Protein AF-A0A3A9FB31-F1 (afdb_monomer_lite)

Secondary structure (DSSP, 8-state):
---------------HHHHHHHHHTTS----EEEEEE-TTS-EEEEEEETT--TTS----TTTHHHHHHHHHHHHHHTTS--TT-BGGGTS-HHHHTTSSEETTEE-GGG-BHHHHHTT-S----HHHHSTT-HHHHHHHHHHHHHHHHHGGG-

Structure (mmCIF, N/CA/C/O backbone):
data_AF-A0A3A9FB31-F1
#
_entry.id   AF-A0A3A9FB31-F1
#
loop_
_atom_site.group_PDB
_atom_site.id
_atom_site.type_symbol
_atom_site.label_atom_id
_atom_site.label_alt_id
_atom_site.label_comp_id
_atom_site.label_asym_id
_atom_site.label_entity_id
_atom_site.label_seq_id
_atom_site.pdbx_PDB_ins_code
_atom_site.Cartn_x
_atom_site.Cartn_y
_atom_site.Cartn_z
_atom_site.occupancy
_atom_site.B_iso_or_equiv
_atom_site.auth_seq_id
_atom_site.auth_comp_id
_atom_site.auth_asym_id
_atom_site.auth_atom_id
_atom_site.pdbx_PDB_model_num
ATOM 1 N N . MET A 1 1 ? 16.124 -8.825 61.229 1.00 33.28 1 MET A N 1
ATOM 2 C CA . MET A 1 1 ? 16.646 -9.565 60.056 1.00 33.28 1 MET A CA 1
ATOM 3 C C . MET A 1 1 ? 15.540 -10.507 59.610 1.00 33.28 1 MET A C 1
ATOM 5 O O . MET A 1 1 ? 15.104 -11.269 60.450 1.00 33.28 1 MET A O 1
ATOM 9 N N . ASN A 1 2 ? 14.948 -10.523 58.424 1.00 31.77 2 ASN A N 1
ATOM 10 C CA . ASN A 1 2 ? 14.984 -9.790 57.154 1.00 31.77 2 ASN A CA 1
ATOM 11 C C . ASN A 1 2 ? 13.540 -9.991 56.627 1.00 31.77 2 ASN A C 1
ATOM 13 O O . ASN A 1 2 ? 13.025 -11.097 56.708 1.00 31.77 2 ASN A O 1
ATOM 17 N N . GLY A 1 3 ? 12.771 -8.985 56.225 1.00 36.06 3 GLY A N 1
ATOM 18 C CA . GLY A 1 3 ? 13.068 -8.150 55.070 1.00 36.06 3 GLY A CA 1
ATOM 19 C C . GLY A 1 3 ? 12.432 -8.722 53.796 1.00 36.06 3 GLY A C 1
ATOM 20 O O . GLY A 1 3 ? 13.140 -8.879 52.813 1.00 36.06 3 GLY A O 1
ATOM 21 N N . ASN A 1 4 ? 11.122 -9.011 53.785 1.00 33.03 4 ASN A N 1
ATOM 22 C CA . ASN A 1 4 ? 10.401 -9.265 52.533 1.00 33.03 4 ASN A CA 1
ATOM 23 C C . ASN A 1 4 ? 9.749 -7.973 52.046 1.00 33.03 4 ASN A C 1
ATOM 25 O O . ASN A 1 4 ? 8.633 -7.600 52.395 1.00 33.03 4 ASN A O 1
ATOM 29 N N . ARG A 1 5 ? 10.562 -7.275 51.254 1.00 33.69 5 ARG A N 1
ATOM 30 C CA . ARG A 1 5 ? 10.231 -6.165 50.370 1.00 33.69 5 ARG A CA 1
ATOM 31 C C . ARG A 1 5 ? 8.984 -6.483 49.535 1.00 33.69 5 ARG A C 1
ATOM 33 O O . ARG A 1 5 ? 9.067 -7.211 48.553 1.00 33.69 5 ARG A O 1
ATOM 40 N N . LEU A 1 6 ? 7.859 -5.859 49.875 1.00 36.12 6 LEU A N 1
ATOM 41 C CA . LEU A 1 6 ? 6.747 -5.640 48.950 1.00 36.12 6 LEU A CA 1
ATOM 42 C C . LEU A 1 6 ? 7.153 -4.522 47.977 1.00 36.12 6 LEU A C 1
ATOM 44 O O . LEU A 1 6 ? 6.786 -3.364 48.149 1.00 36.12 6 LEU A O 1
ATOM 48 N N . TYR A 1 7 ? 7.974 -4.861 46.983 1.00 33.31 7 TYR A N 1
ATOM 49 C CA . TYR A 1 7 ? 8.194 -4.021 45.808 1.00 33.31 7 TYR A CA 1
ATOM 50 C C . TYR A 1 7 ? 7.691 -4.771 44.588 1.00 33.31 7 TYR A C 1
ATOM 52 O O . TYR A 1 7 ? 8.281 -5.745 44.136 1.00 33.31 7 TYR A O 1
ATOM 60 N N . GLY A 1 8 ? 6.573 -4.287 44.076 1.00 31.72 8 GLY A N 1
ATOM 61 C CA . GLY A 1 8 ? 5.931 -4.787 42.881 1.00 31.72 8 GLY A CA 1
ATOM 62 C C . GLY A 1 8 ? 4.601 -4.083 42.767 1.00 31.72 8 GLY A C 1
ATOM 63 O O . GLY A 1 8 ? 3.567 -4.674 43.053 1.00 31.72 8 GLY A O 1
ATOM 64 N N . ASN A 1 9 ? 4.649 -2.787 42.442 1.00 34.50 9 ASN A N 1
ATOM 65 C CA . ASN A 1 9 ? 3.486 -2.056 41.963 1.00 34.50 9 ASN A CA 1
ATOM 66 C C . ASN A 1 9 ? 2.755 -2.963 40.974 1.00 34.50 9 ASN A C 1
ATOM 68 O O . ASN A 1 9 ? 3.286 -3.249 39.900 1.00 34.50 9 ASN A O 1
ATOM 72 N N . ILE A 1 10 ? 1.559 -3.419 41.347 1.00 35.91 10 ILE A N 1
ATOM 73 C CA . ILE A 1 10 ? 0.586 -3.918 40.389 1.00 35.91 10 ILE A CA 1
ATOM 74 C C . ILE A 1 10 ? 0.392 -2.734 39.452 1.00 35.91 10 ILE A C 1
ATOM 76 O O . ILE A 1 10 ? -0.248 -1.744 39.812 1.00 35.91 10 ILE A O 1
ATOM 80 N N . LEU A 1 11 ? 1.054 -2.776 38.294 1.00 36.09 11 LEU A N 1
ATOM 81 C CA . LEU A 1 11 ? 0.717 -1.929 37.170 1.00 36.09 11 LEU A CA 1
ATOM 82 C C . LEU A 1 11 ? -0.787 -2.120 37.017 1.00 36.09 11 LEU A C 1
ATOM 84 O O . LEU A 1 11 ? -1.225 -3.193 36.614 1.00 36.09 11 LEU A O 1
ATOM 88 N N . LYS A 1 12 ? -1.579 -1.126 37.435 1.00 43.12 12 LYS A N 1
ATOM 89 C CA . LYS A 1 12 ? -2.980 -1.025 37.044 1.00 43.12 12 LYS A CA 1
ATOM 90 C C . LYS A 1 12 ? -2.937 -1.013 35.524 1.00 43.12 12 LYS A C 1
ATOM 92 O O . LYS A 1 12 ? -2.707 0.041 34.929 1.00 43.12 12 LYS A O 1
ATOM 97 N N . THR A 1 13 ? -3.060 -2.182 34.905 1.00 46.69 13 THR A N 1
ATOM 98 C CA . THR A 1 13 ? -3.415 -2.317 33.503 1.00 46.69 13 THR A CA 1
ATOM 99 C C . THR A 1 13 ? -4.729 -1.580 33.398 1.00 46.69 13 THR A C 1
ATOM 101 O O . THR A 1 13 ? -5.764 -2.083 33.828 1.00 46.69 13 THR A O 1
ATOM 104 N N . LYS A 1 14 ? -4.668 -0.319 32.970 1.00 59.34 14 LYS A N 1
ATOM 105 C CA . LYS A 1 14 ? -5.871 0.410 32.602 1.00 59.34 14 LYS A CA 1
ATOM 106 C C . LYS A 1 14 ? -6.598 -0.471 31.602 1.00 59.34 14 LYS A C 1
ATOM 108 O O . LYS A 1 14 ? -5.945 -0.978 30.685 1.00 59.34 14 LYS A O 1
ATOM 113 N N . SER A 1 15 ? -7.893 -0.683 31.817 1.00 84.44 15 SER A N 1
ATOM 114 C CA . SER A 1 15 ? -8.693 -1.395 30.829 1.00 84.44 15 SER A CA 1
ATOM 115 C C . SER A 1 15 ? -8.534 -0.674 29.486 1.00 84.44 15 SER A C 1
ATOM 117 O O . SER A 1 15 ? -8.375 0.553 29.462 1.00 84.44 15 SER A O 1
ATOM 119 N N . TYR A 1 16 ? -8.539 -1.408 28.370 1.00 85.00 16 TYR A N 1
ATOM 120 C CA . TYR A 1 16 ? -8.549 -0.790 27.039 1.00 85.00 16 TYR A CA 1
ATOM 121 C C . TYR A 1 16 ? -9.687 0.234 26.922 1.00 85.00 16 TYR A C 1
ATOM 123 O O . TYR A 1 16 ? -9.497 1.289 26.318 1.00 85.00 16 TYR A O 1
ATOM 131 N N . ASP A 1 17 ? -10.800 -0.016 27.617 1.00 85.94 17 ASP A N 1
ATOM 132 C CA . ASP A 1 17 ? -11.895 0.932 27.797 1.00 85.94 17 ASP A CA 1
ATOM 133 C C . ASP A 1 17 ? -11.464 2.254 28.427 1.00 85.94 17 ASP A C 1
ATOM 135 O O . ASP A 1 17 ? -11.685 3.304 27.828 1.00 85.94 17 ASP A O 1
ATOM 139 N N . ASP A 1 18 ? -10.806 2.213 29.591 1.00 87.06 18 ASP A N 1
ATOM 140 C CA . ASP A 1 18 ? -10.371 3.413 30.315 1.00 87.06 18 ASP A CA 1
ATOM 141 C C . ASP A 1 18 ? -9.380 4.243 29.486 1.00 87.06 18 ASP A C 1
ATOM 143 O O . ASP A 1 18 ? -9.348 5.473 29.572 1.00 87.06 18 ASP A O 1
ATOM 147 N N . LEU A 1 19 ? -8.518 3.572 28.711 1.00 85.62 19 LEU A N 1
ATOM 148 C CA . LEU A 1 19 ? -7.558 4.228 27.821 1.00 85.62 19 LEU A CA 1
ATOM 149 C C . LEU A 1 19 ? -8.253 4.893 26.640 1.00 85.62 19 LEU A C 1
ATOM 151 O O . LEU A 1 19 ? -7.930 6.042 26.328 1.00 85.62 19 LEU A O 1
ATOM 155 N N . PHE A 1 20 ? -9.186 4.180 26.013 1.00 86.00 20 PHE A N 1
ATOM 156 C CA . PHE A 1 20 ? -9.989 4.691 24.914 1.00 86.00 20 PHE A CA 1
ATOM 157 C C . PHE A 1 20 ? -10.780 5.916 25.383 1.00 86.00 20 PHE A C 1
ATOM 159 O O . PHE A 1 20 ? -10.575 7.007 24.857 1.00 86.00 20 PHE A O 1
ATOM 166 N N . ASP A 1 21 ? -11.557 5.797 26.461 1.00 84.50 21 ASP A N 1
ATOM 167 C CA . ASP A 1 21 ? -12.409 6.878 26.971 1.00 84.50 21 ASP A CA 1
ATOM 168 C C . ASP A 1 21 ? -11.595 8.099 27.405 1.00 84.50 21 ASP A C 1
ATOM 170 O O . ASP A 1 21 ? -11.945 9.238 27.082 1.00 84.50 21 ASP A O 1
ATOM 174 N N . LYS A 1 22 ? -10.444 7.887 28.059 1.00 83.94 22 LYS A N 1
ATOM 175 C CA . LYS A 1 22 ? -9.528 8.982 28.403 1.00 83.94 22 LYS A CA 1
ATOM 176 C C . LYS A 1 22 ? -9.033 9.736 27.162 1.00 83.94 22 LYS A C 1
ATOM 178 O O . LYS A 1 22 ? -8.794 10.942 27.243 1.00 83.94 22 LYS A O 1
ATOM 183 N N . TYR A 1 23 ? -8.839 9.057 26.033 1.00 79.06 23 TYR A N 1
ATOM 184 C CA . TYR A 1 23 ? -8.350 9.687 24.807 1.00 79.06 23 TYR A CA 1
ATOM 185 C C . TYR A 1 23 ? -9.399 10.621 24.183 1.00 79.06 23 TYR A C 1
ATOM 187 O O . TYR A 1 23 ? -9.057 11.727 23.757 1.00 79.06 23 TYR A O 1
ATOM 195 N N . PHE A 1 24 ? -10.678 10.233 24.210 1.00 75.69 24 PHE A N 1
ATOM 196 C CA . PHE A 1 24 ? -11.783 11.052 23.687 1.00 75.69 24 PHE A CA 1
ATOM 197 C C . PHE A 1 24 ? -12.181 12.203 24.613 1.00 75.69 24 PHE A C 1
ATOM 199 O O . PHE A 1 24 ? -12.685 13.217 24.142 1.00 75.69 24 PHE A O 1
ATOM 206 N N . GLN A 1 25 ? -11.854 12.128 25.906 1.00 69.25 25 GLN A N 1
ATOM 207 C CA . GLN A 1 25 ? -12.018 13.258 26.831 1.00 69.25 25 GLN A CA 1
ATOM 208 C C . GLN A 1 25 ? -11.105 14.457 26.507 1.00 69.25 25 GLN A C 1
ATOM 210 O O . GLN A 1 25 ? -11.321 15.545 27.041 1.00 69.25 25 GLN A O 1
ATOM 215 N N . TRP A 1 26 ? -10.078 14.290 25.661 1.00 61.72 26 TRP A N 1
ATOM 216 C CA . TRP A 1 26 ? -9.015 15.288 25.485 1.00 61.72 26 TRP A CA 1
ATOM 217 C C . TRP A 1 26 ? -8.877 15.924 24.097 1.00 61.72 26 TRP A C 1
ATOM 219 O O . TRP A 1 26 ? -7.969 16.741 23.928 1.00 61.72 26 TRP A O 1
ATOM 229 N N . LYS A 1 27 ? -9.745 15.656 23.108 1.00 64.56 27 LYS A N 1
ATOM 230 C CA . LYS A 1 27 ? -9.611 16.260 21.761 1.00 64.56 27 LYS A CA 1
ATOM 231 C C . LYS A 1 27 ? -10.921 16.421 20.976 1.00 64.56 27 LYS A C 1
ATOM 233 O O . LYS A 1 27 ? -11.923 15.788 21.259 1.00 64.56 27 LYS A O 1
ATOM 238 N N . LYS A 1 28 ? -10.835 17.241 19.915 1.00 73.94 28 LYS A N 1
ATOM 239 C CA . LYS A 1 28 ? -11.804 17.444 18.815 1.00 73.94 28 LYS A CA 1
ATOM 240 C C . LYS A 1 28 ? -11.929 16.215 17.886 1.00 73.94 28 LYS A C 1
ATOM 242 O O . LYS A 1 28 ? -11.764 16.351 16.675 1.00 73.94 28 LYS A O 1
ATOM 247 N N . ILE A 1 29 ? -12.105 15.015 18.430 1.00 77.75 29 ILE A N 1
ATOM 248 C CA . ILE A 1 29 ? -12.340 13.811 17.620 1.00 77.75 29 ILE A CA 1
ATOM 249 C C . ILE A 1 29 ? -13.842 13.561 17.616 1.00 77.75 29 ILE A C 1
ATOM 251 O O . ILE A 1 29 ? -14.434 13.469 18.684 1.00 77.75 29 ILE A O 1
ATOM 255 N N . PHE A 1 30 ? -14.445 13.509 16.430 1.00 84.94 30 PHE A N 1
ATOM 256 C CA . PHE A 1 30 ? -15.892 13.341 16.286 1.00 84.94 30 PHE A CA 1
ATOM 257 C C . PHE A 1 30 ? -16.297 11.873 16.336 1.00 84.94 30 PHE A C 1
ATOM 259 O O . PHE A 1 30 ? -17.266 11.544 17.001 1.00 84.94 30 PHE A O 1
ATOM 266 N N . GLU A 1 31 ? -15.523 11.003 15.686 1.00 88.69 31 GLU A N 1
ATOM 267 C CA . GLU A 1 31 ? -15.862 9.597 15.495 1.00 88.69 31 GLU A CA 1
ATOM 268 C C . GLU A 1 31 ? -14.605 8.723 15.580 1.00 88.69 31 GLU A C 1
ATOM 270 O O . GLU A 1 31 ? -13.509 9.160 15.207 1.00 88.69 31 GLU A O 1
ATOM 275 N N . SER A 1 32 ? -14.741 7.487 16.059 1.00 88.75 32 SER A N 1
ATOM 276 C CA . SER A 1 32 ? -13.655 6.503 16.045 1.00 88.75 32 SER A CA 1
ATOM 277 C C . SER A 1 32 ? -14.169 5.084 16.229 1.00 88.75 32 SER A C 1
ATOM 279 O O . SER A 1 32 ? -15.196 4.865 16.858 1.00 88.75 32 SER A O 1
ATOM 281 N N . VAL A 1 33 ? -13.415 4.121 15.713 1.00 91.81 33 VAL A N 1
ATOM 282 C CA . VAL A 1 33 ? -13.667 2.693 15.868 1.00 91.81 33 VAL A CA 1
ATOM 283 C C . VAL A 1 33 ? -12.326 2.006 16.085 1.00 91.81 33 VAL A C 1
ATOM 285 O O . VAL A 1 33 ? -11.355 2.304 15.385 1.00 91.81 33 VAL A O 1
ATOM 288 N N . VAL A 1 34 ? -12.260 1.094 17.050 1.00 92.38 34 VAL A N 1
ATOM 289 C CA . VAL A 1 34 ? -11.105 0.227 17.287 1.00 92.38 34 VAL A CA 1
ATOM 290 C C . VAL A 1 34 ? -11.592 -1.208 17.380 1.00 92.38 34 VAL A C 1
ATOM 292 O O . VAL A 1 34 ? -12.475 -1.508 18.176 1.00 92.38 34 VAL A O 1
ATOM 295 N N . LEU A 1 35 ? -10.965 -2.086 16.601 1.00 92.81 35 LEU A N 1
ATOM 296 C CA . LEU A 1 35 ? -11.126 -3.532 16.664 1.00 92.81 35 LEU A CA 1
ATOM 297 C C . LEU A 1 35 ? -9.737 -4.162 16.797 1.00 92.81 35 LEU A C 1
ATOM 299 O O . LEU A 1 35 ? -8.822 -3.832 16.042 1.00 92.81 35 LEU A O 1
ATOM 303 N N . ILE A 1 36 ? -9.574 -5.044 17.777 1.00 93.25 36 ILE A N 1
ATOM 304 C CA . ILE A 1 36 ? -8.351 -5.806 18.018 1.00 93.25 36 ILE A CA 1
ATOM 305 C C . ILE A 1 36 ? -8.735 -7.277 18.072 1.00 93.25 36 ILE A C 1
ATOM 307 O O . ILE A 1 36 ? -9.497 -7.691 18.945 1.00 93.25 36 ILE A O 1
ATOM 311 N N . GLU A 1 37 ? -8.163 -8.069 17.173 1.00 94.75 37 GLU A N 1
ATOM 312 C CA . GLU A 1 37 ? -8.413 -9.505 17.072 1.00 94.75 37 GLU A CA 1
ATOM 313 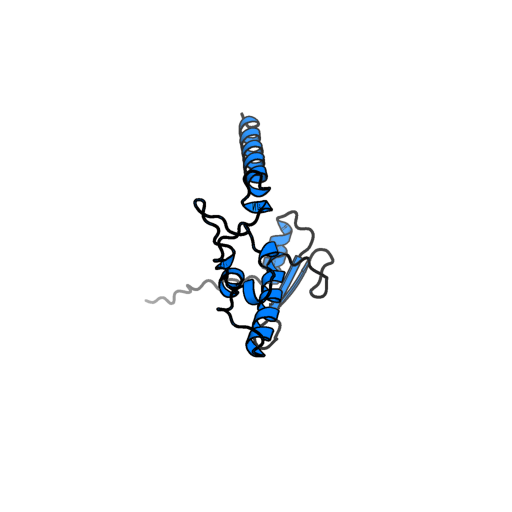C C . GLU A 1 37 ? -7.104 -10.288 17.129 1.00 94.75 37 GLU A C 1
ATOM 315 O O . GLU A 1 37 ? -6.045 -9.825 16.692 1.00 94.75 37 GLU A O 1
ATOM 320 N N . LYS A 1 38 ? -7.170 -11.500 17.678 1.00 94.69 38 LYS A N 1
ATOM 321 C CA . LYS A 1 38 ? -6.091 -12.483 17.549 1.00 94.69 38 LYS A CA 1
ATOM 322 C C . LYS A 1 38 ? -6.054 -13.011 16.116 1.00 94.69 38 LYS A C 1
ATOM 324 O O . LYS A 1 38 ? -7.068 -13.046 15.430 1.00 94.69 38 LYS A O 1
ATOM 329 N N . GLY A 1 39 ? -4.916 -13.584 15.717 1.00 93.56 39 GLY A N 1
ATOM 330 C CA . GLY A 1 39 ? -4.819 -14.340 14.459 1.00 93.56 39 GLY A CA 1
ATOM 331 C C . GLY A 1 39 ? -5.762 -15.553 14.375 1.00 93.56 39 GLY A C 1
ATOM 332 O O . GLY A 1 39 ? -5.945 -16.101 13.296 1.00 93.56 39 GLY A O 1
ATOM 333 N N . THR A 1 40 ? -6.371 -15.966 15.495 1.00 95.25 40 THR A N 1
ATOM 334 C CA . THR A 1 40 ? -7.420 -16.997 15.560 1.00 95.25 40 THR A CA 1
ATOM 335 C C . THR A 1 40 ? -8.824 -16.475 15.233 1.00 95.25 40 THR A C 1
ATOM 337 O O . THR A 1 40 ? -9.745 -17.281 15.153 1.00 95.25 40 THR A O 1
ATOM 340 N N . GLY A 1 41 ? -9.009 -15.157 15.085 1.00 91.12 41 GLY A N 1
ATOM 341 C CA . GLY A 1 41 ? -10.316 -14.509 14.908 1.00 91.12 41 GLY A CA 1
ATOM 342 C C . GLY A 1 41 ? -11.051 -14.186 16.215 1.00 91.12 41 GLY A C 1
ATOM 343 O O . GLY A 1 41 ? -12.175 -13.706 16.191 1.00 91.12 41 GLY A O 1
ATOM 344 N N . GLU A 1 42 ? -10.443 -14.445 17.375 1.00 94.88 42 GLU A N 1
ATOM 345 C CA . GLU A 1 42 ? -11.025 -14.061 18.664 1.00 94.88 42 GLU A CA 1
ATOM 346 C C . GLU A 1 42 ? -10.825 -12.559 18.913 1.00 94.88 42 GLU A C 1
ATOM 348 O O . GLU A 1 42 ? -9.687 -12.074 18.948 1.00 94.88 42 GLU A O 1
ATOM 353 N N . THR A 1 43 ? -11.919 -11.832 19.136 1.00 93.75 43 THR A N 1
ATOM 354 C CA . THR A 1 43 ? -11.884 -10.410 19.481 1.00 93.75 43 THR A CA 1
ATOM 355 C C . THR A 1 43 ? -11.332 -10.195 20.890 1.00 93.75 43 THR A C 1
ATOM 357 O O . THR A 1 43 ? -11.880 -10.678 21.878 1.00 93.75 43 THR A O 1
ATOM 360 N N . ILE A 1 44 ? -10.248 -9.425 20.985 1.00 93.25 44 ILE A N 1
ATOM 361 C CA . ILE A 1 44 ? -9.637 -8.983 22.246 1.00 93.25 44 ILE A CA 1
ATOM 362 C C . ILE A 1 44 ? -10.328 -7.716 22.751 1.00 93.25 44 ILE A C 1
ATOM 364 O O . ILE A 1 44 ? -10.511 -7.542 23.955 1.00 93.25 44 ILE A O 1
ATOM 368 N N . PHE A 1 45 ? -10.665 -6.806 21.837 1.00 92.31 45 PHE A N 1
ATOM 369 C CA . PHE A 1 45 ? -11.267 -5.519 22.160 1.00 92.31 45 PHE A CA 1
ATOM 370 C C . PHE A 1 45 ? -11.999 -4.953 20.944 1.00 92.31 45 PHE A C 1
ATOM 372 O O . PHE A 1 45 ? -11.490 -5.024 19.826 1.00 92.31 45 PHE A O 1
ATOM 379 N N . SER A 1 46 ? -13.171 -4.369 21.170 1.00 92.88 46 SER A N 1
ATOM 380 C CA . SER A 1 46 ? -13.956 -3.684 20.148 1.00 92.88 46 SER A CA 1
ATOM 381 C C . SER A 1 46 ? -14.675 -2.503 20.786 1.00 92.88 46 SER A C 1
ATOM 383 O O . SER A 1 46 ? -15.338 -2.674 21.812 1.00 92.88 46 SER A O 1
ATOM 385 N N . LYS A 1 47 ? -14.520 -1.305 20.219 1.00 91.00 47 LYS A N 1
ATOM 386 C CA . LYS A 1 47 ? -15.179 -0.098 20.726 1.00 91.00 47 LYS A CA 1
ATOM 387 C C . LYS A 1 47 ? -15.356 0.960 19.647 1.00 91.00 47 LYS A C 1
ATOM 389 O O . LYS A 1 47 ? -14.433 1.238 18.882 1.00 91.00 47 LYS A O 1
ATOM 394 N N . GLY A 1 48 ? -16.537 1.569 19.635 1.00 91.06 48 GLY A N 1
ATOM 395 C CA . GLY A 1 48 ? -16.893 2.712 18.801 1.00 91.06 48 GLY A CA 1
ATOM 396 C C . GLY A 1 48 ? -17.082 3.998 19.614 1.00 91.06 48 GLY A C 1
ATOM 397 O O . GLY A 1 48 ? -17.314 3.958 20.823 1.00 91.06 48 GLY A O 1
ATOM 398 N N . TYR A 1 49 ? -16.972 5.144 18.949 1.00 90.00 49 TYR A N 1
ATOM 399 C CA . TYR A 1 49 ? -17.221 6.485 19.474 1.00 90.00 49 TYR A CA 1
ATOM 400 C C . TYR A 1 49 ? -17.872 7.351 18.393 1.00 90.00 49 TYR A C 1
ATOM 402 O O . TYR A 1 49 ? -17.488 7.264 17.227 1.00 90.00 49 TYR A O 1
ATOM 410 N N . GLY A 1 50 ? -18.799 8.229 18.793 1.00 88.00 50 GLY A N 1
ATOM 411 C CA . GLY A 1 50 ? -19.427 9.194 17.886 1.00 88.00 50 GLY A CA 1
ATOM 412 C C . GLY A 1 50 ? -20.374 8.554 16.876 1.00 88.00 50 GLY A C 1
ATOM 413 O O . GLY A 1 50 ? -20.202 8.745 15.685 1.00 88.00 50 GLY A O 1
ATOM 414 N N . GLU A 1 51 ? -21.324 7.740 17.346 1.00 88.38 51 GLU A N 1
ATOM 415 C CA . GLU A 1 51 ? -22.320 7.032 16.512 1.00 88.38 51 GLU A CA 1
ATOM 416 C C . GLU A 1 51 ? -21.747 6.015 15.504 1.00 88.38 51 GLU A C 1
ATOM 418 O O . GLU A 1 51 ? -22.504 5.377 14.778 1.00 88.38 51 GLU A O 1
ATOM 423 N N . LYS A 1 52 ? -20.425 5.804 15.494 1.00 90.31 52 LYS A N 1
ATOM 424 C CA . LYS A 1 52 ? -19.762 4.736 14.743 1.00 90.31 52 LYS A CA 1
ATOM 425 C C . LYS A 1 52 ? -19.604 3.470 15.575 1.00 90.31 52 LYS A C 1
ATOM 427 O O . LYS A 1 52 ? -19.305 3.526 16.768 1.00 90.31 52 LYS A O 1
ATOM 432 N N . ASP A 1 53 ? -19.694 2.337 14.899 1.00 92.50 53 ASP A N 1
ATOM 433 C CA . ASP A 1 53 ? -19.389 0.991 15.383 1.00 92.50 53 ASP A CA 1
ATOM 434 C C . ASP A 1 53 ? -18.472 0.249 14.390 1.00 92.50 53 ASP A C 1
ATOM 436 O O . ASP A 1 53 ? -18.011 0.825 13.403 1.00 92.50 53 ASP A O 1
ATOM 440 N N . ILE A 1 54 ? -18.176 -1.026 14.656 1.00 93.06 54 ILE A N 1
ATOM 441 C CA . ILE A 1 54 ? -17.282 -1.840 13.813 1.00 93.06 54 ILE A CA 1
ATOM 442 C C . ILE A 1 54 ? -17.807 -2.114 12.403 1.00 93.06 54 ILE A C 1
ATOM 444 O O . ILE A 1 54 ? -16.998 -2.361 11.510 1.00 93.06 54 ILE A O 1
ATOM 448 N N . ASP A 1 55 ? -19.118 -2.030 12.192 1.00 93.19 55 ASP A N 1
ATOM 449 C CA . ASP A 1 55 ? -19.754 -2.279 10.895 1.00 93.19 55 ASP A CA 1
ATOM 450 C C . ASP A 1 55 ? -19.928 -0.985 10.089 1.00 93.19 55 ASP A C 1
ATOM 452 O O . ASP A 1 55 ? -20.278 -0.992 8.903 1.00 93.19 55 ASP A O 1
ATOM 456 N N . SER A 1 56 ? -19.656 0.154 10.719 1.00 92.44 56 SER A N 1
ATOM 457 C CA . SER A 1 56 ? -19.774 1.454 10.096 1.00 92.44 56 SER A CA 1
ATOM 458 C C . SER A 1 56 ? -18.739 1.638 8.977 1.00 92.44 56 SER A C 1
ATOM 460 O O . SER A 1 56 ? -17.542 1.422 9.187 1.00 92.44 56 SER A O 1
ATOM 462 N N . PRO A 1 57 ? -19.144 2.142 7.795 1.00 90.00 57 PRO A N 1
ATOM 463 C CA . PRO A 1 57 ? -18.210 2.418 6.712 1.00 90.00 57 PRO A CA 1
ATOM 464 C C . PRO A 1 57 ? -17.113 3.406 7.123 1.00 90.00 57 PRO A C 1
ATOM 466 O O . PRO A 1 57 ? -17.389 4.445 7.742 1.00 90.00 57 PRO A O 1
ATOM 469 N N . ILE A 1 58 ? -15.882 3.104 6.700 1.00 87.50 58 ILE A N 1
ATOM 470 C CA . ILE A 1 58 ? -14.702 3.953 6.881 1.00 87.50 58 ILE A CA 1
ATOM 471 C C . ILE A 1 58 ? -14.144 4.413 5.535 1.00 87.50 58 ILE A C 1
ATOM 473 O O . ILE A 1 58 ? -14.140 3.679 4.546 1.00 87.50 58 ILE A O 1
ATOM 477 N N . ILE A 1 59 ? -1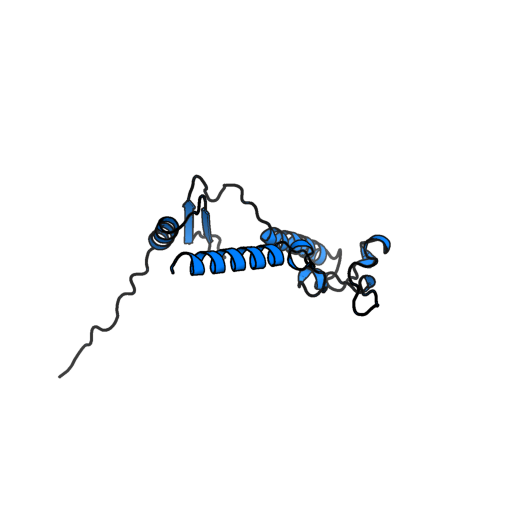3.609 5.632 5.504 1.00 85.88 59 ILE A N 1
ATOM 478 C CA . ILE A 1 59 ? -12.750 6.067 4.403 1.00 85.88 59 ILE A CA 1
ATOM 479 C C . ILE A 1 59 ? -11.370 5.458 4.664 1.00 85.88 59 ILE A C 1
ATOM 481 O O . ILE A 1 59 ? -10.783 5.692 5.720 1.00 85.88 59 ILE A O 1
ATOM 485 N N . ALA A 1 60 ? -10.838 4.695 3.707 1.00 87.50 60 ALA A N 1
ATOM 486 C CA . ALA A 1 60 ? -9.641 3.872 3.901 1.00 87.50 60 ALA A CA 1
ATOM 487 C C . ALA A 1 60 ? -8.452 4.264 2.985 1.00 87.50 60 ALA A C 1
ATOM 489 O O . ALA A 1 60 ? -7.900 3.389 2.328 1.00 87.50 60 ALA A O 1
ATOM 490 N N . PRO A 1 61 ? -7.989 5.534 2.912 1.00 88.31 61 PRO A N 1
ATOM 491 C CA . PRO A 1 61 ? -7.170 6.034 1.798 1.00 88.31 61 PRO A CA 1
ATOM 492 C C . PRO A 1 61 ? -5.901 5.213 1.515 1.00 88.31 61 PRO A C 1
ATOM 494 O O . PRO A 1 61 ? -5.823 4.487 0.529 1.00 88.31 61 PRO A O 1
ATOM 497 N N . SER A 1 62 ? -4.887 5.288 2.382 1.00 90.81 62 SER A N 1
ATOM 498 C CA . SER A 1 62 ? -3.658 4.506 2.195 1.00 90.81 62 SER A CA 1
ATOM 499 C C . SER A 1 62 ? -3.830 3.033 2.559 1.00 90.81 62 SER A C 1
ATOM 501 O O . SER A 1 62 ? -3.049 2.219 2.078 1.00 90.81 62 SER A O 1
ATOM 503 N N . ILE A 1 63 ? -4.861 2.682 3.333 1.00 92.31 63 ILE A N 1
ATOM 504 C CA . ILE A 1 63 ? -5.204 1.288 3.647 1.00 92.31 63 ILE A CA 1
ATOM 505 C C . ILE A 1 63 ? -5.603 0.540 2.364 1.00 92.31 63 ILE A C 1
ATOM 507 O O . ILE A 1 63 ? -5.210 -0.611 2.192 1.00 92.31 63 ILE A O 1
ATOM 511 N N . THR A 1 64 ? -6.254 1.205 1.401 1.00 93.25 64 THR A N 1
ATOM 512 C CA . THR A 1 64 ? -6.576 0.635 0.081 1.00 93.25 64 THR A CA 1
ATOM 513 C C . THR A 1 64 ? -5.345 0.085 -0.647 1.00 93.25 64 THR A C 1
ATOM 515 O O . THR A 1 64 ? -5.473 -0.877 -1.397 1.00 93.25 64 THR A O 1
ATOM 518 N N . LYS A 1 65 ? -4.129 0.598 -0.388 1.00 94.25 65 LYS A N 1
ATOM 519 C CA . LYS A 1 65 ? -2.896 0.034 -0.971 1.00 94.25 65 LYS A CA 1
ATOM 520 C C . LYS A 1 65 ? -2.686 -1.428 -0.571 1.00 94.25 65 LYS A C 1
ATOM 522 O O . LYS A 1 65 ? -2.232 -2.213 -1.394 1.00 94.25 65 LYS A O 1
ATOM 527 N N . MET A 1 66 ? -3.039 -1.795 0.663 1.00 95.12 66 MET A N 1
ATOM 528 C CA . MET A 1 66 ? -2.962 -3.177 1.136 1.00 95.12 66 MET A CA 1
ATOM 529 C C . MET A 1 66 ? -3.942 -4.067 0.369 1.00 95.12 66 MET A C 1
ATOM 531 O O . MET A 1 66 ? -3.561 -5.140 -0.082 1.00 95.12 66 MET A O 1
ATOM 535 N N . PHE A 1 67 ? -5.172 -3.593 0.149 1.00 95.56 67 PHE A N 1
ATOM 536 C CA . PHE A 1 67 ? -6.160 -4.306 -0.661 1.00 95.56 67 PHE A CA 1
ATOM 537 C C . PHE A 1 67 ? -5.667 -4.514 -2.102 1.00 95.56 67 PHE A C 1
ATOM 539 O O . PHE A 1 67 ? -5.647 -5.642 -2.590 1.00 95.56 67 PHE A O 1
ATOM 546 N N . THR A 1 68 ? -5.178 -3.456 -2.755 1.00 96.81 68 THR A N 1
ATOM 547 C CA . THR A 1 68 ? -4.608 -3.543 -4.109 1.00 96.81 68 THR A CA 1
ATOM 548 C C . THR A 1 68 ? -3.414 -4.499 -4.170 1.00 96.81 68 THR A C 1
ATOM 550 O O . THR A 1 68 ? -3.318 -5.293 -5.105 1.00 96.81 68 THR A O 1
ATOM 553 N N . ALA A 1 69 ? -2.521 -4.469 -3.175 1.00 97.62 69 ALA A N 1
ATOM 554 C CA . ALA A 1 69 ? -1.390 -5.391 -3.099 1.00 97.62 69 ALA A CA 1
ATOM 555 C C . ALA A 1 69 ? -1.858 -6.850 -3.002 1.00 97.62 69 ALA A C 1
ATOM 557 O O . ALA A 1 69 ? -1.329 -7.700 -3.715 1.00 97.62 69 ALA A O 1
ATOM 558 N N . THR A 1 70 ? -2.886 -7.136 -2.198 1.00 97.81 70 THR A N 1
ATOM 559 C CA . THR A 1 70 ? -3.496 -8.471 -2.115 1.00 97.81 70 THR A CA 1
ATOM 560 C C . THR A 1 70 ? -4.036 -8.928 -3.469 1.00 97.81 70 THR A C 1
ATOM 562 O O . THR A 1 70 ? -3.751 -10.049 -3.881 1.00 97.81 70 THR A O 1
ATOM 565 N N . CYS A 1 71 ? -4.750 -8.069 -4.204 1.00 97.81 71 CYS A N 1
ATOM 566 C CA . CYS A 1 71 ? -5.221 -8.400 -5.553 1.00 97.81 71 CYS A CA 1
ATOM 567 C C . CYS A 1 71 ? -4.064 -8.750 -6.503 1.00 97.81 71 CYS A C 1
ATOM 569 O O . CYS A 1 71 ? -4.156 -9.719 -7.252 1.00 97.81 71 CYS A O 1
ATOM 571 N N . ILE A 1 72 ? -2.957 -8.006 -6.445 1.00 97.69 72 ILE A N 1
ATOM 572 C CA . ILE A 1 72 ? -1.767 -8.288 -7.260 1.00 97.69 72 ILE A CA 1
ATOM 573 C C . ILE A 1 72 ? -1.127 -9.621 -6.849 1.00 97.69 72 ILE A C 1
ATOM 575 O O . ILE A 1 72 ? -0.774 -10.423 -7.712 1.00 97.69 72 ILE A O 1
ATOM 579 N N . PHE A 1 73 ? -1.024 -9.912 -5.549 1.00 98.19 73 PHE A N 1
ATOM 580 C CA . PHE A 1 73 ? -0.503 -11.198 -5.081 1.00 98.19 73 PHE A CA 1
ATOM 581 C C . PHE A 1 73 ? -1.387 -12.381 -5.481 1.00 98.19 73 PHE A C 1
ATOM 583 O O . PHE A 1 73 ? -0.844 -13.436 -5.802 1.00 98.19 73 PHE A O 1
ATOM 590 N N . LEU A 1 74 ? -2.710 -12.212 -5.548 1.00 98.44 74 LEU A N 1
ATOM 591 C CA . LEU A 1 74 ? -3.605 -13.233 -6.101 1.00 98.44 74 LEU A CA 1
ATOM 5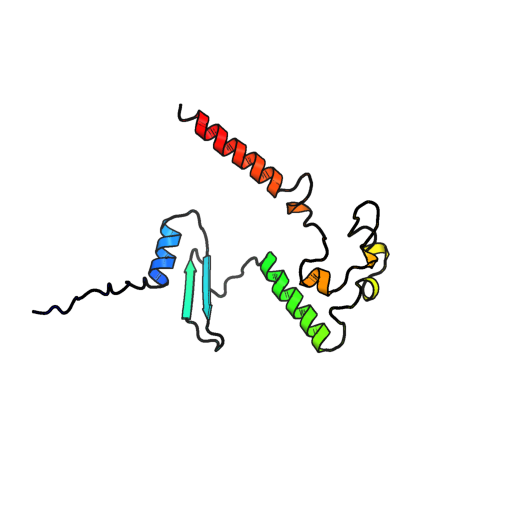92 C C . LEU A 1 74 ? -3.297 -13.503 -7.581 1.00 98.44 74 LEU A C 1
ATOM 594 O O . LEU A 1 74 ? -3.190 -14.660 -7.981 1.00 98.44 74 LEU A O 1
ATOM 598 N N . LEU A 1 75 ? -3.083 -12.461 -8.392 1.00 97.88 75 LEU A N 1
ATOM 599 C CA . LEU A 1 75 ? -2.694 -12.626 -9.801 1.00 97.88 75 LEU A CA 1
ATOM 600 C C . LEU A 1 75 ? -1.351 -13.357 -9.946 1.00 97.88 75 LEU A C 1
ATOM 602 O O . LEU A 1 75 ? -1.224 -14.239 -10.796 1.00 97.88 75 LEU A O 1
ATOM 606 N N . ILE A 1 76 ? -0.378 -13.033 -9.088 1.00 98.00 76 ILE A N 1
ATOM 607 C CA . ILE A 1 76 ? 0.921 -13.717 -9.035 1.00 98.00 76 ILE A CA 1
ATOM 608 C C . ILE A 1 76 ? 0.745 -15.187 -8.644 1.00 98.00 76 ILE A C 1
ATOM 610 O O . ILE A 1 76 ? 1.316 -16.067 -9.285 1.00 98.00 76 ILE A O 1
ATOM 614 N N . GLN A 1 77 ? -0.072 -15.472 -7.629 1.00 98.31 77 GLN A N 1
ATOM 615 C C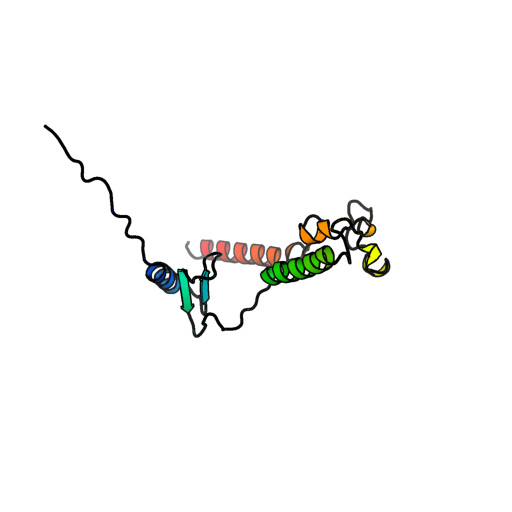A . GLN A 1 77 ? -0.348 -16.834 -7.171 1.00 98.31 77 GLN A CA 1
ATOM 616 C C . GLN A 1 77 ? -1.001 -17.689 -8.265 1.00 98.31 77 GLN A C 1
ATOM 618 O O . GLN A 1 77 ? -0.698 -18.875 -8.380 1.00 98.31 77 GLN A O 1
ATOM 623 N N . HIS A 1 78 ? -1.866 -17.093 -9.084 1.00 98.31 78 HIS A N 1
ATOM 624 C CA . HIS A 1 78 ? -2.478 -17.757 -10.233 1.00 98.31 78 HIS A CA 1
ATOM 625 C C . HIS A 1 78 ? -1.568 -17.834 -11.473 1.00 98.31 78 HIS A C 1
ATOM 627 O O . HIS A 1 78 ? -1.966 -18.422 -12.476 1.00 98.31 78 HIS A O 1
ATOM 633 N N . GLY A 1 79 ? -0.356 -17.273 -11.420 1.00 97.44 79 GLY A N 1
ATOM 634 C CA . GLY A 1 79 ? 0.613 -17.324 -12.516 1.00 97.44 79 GLY A CA 1
ATOM 635 C C . GLY A 1 79 ? 0.342 -16.347 -13.663 1.00 97.44 79 GLY A C 1
ATOM 636 O O . GLY A 1 79 ? 0.932 -16.501 -14.728 1.00 97.44 79 GLY A O 1
ATOM 637 N N . TYR A 1 80 ? -0.522 -15.343 -13.471 1.00 97.75 80 TYR A N 1
ATOM 638 C CA . TYR A 1 80 ? -0.822 -14.342 -14.505 1.00 97.75 80 TYR A CA 1
ATOM 639 C C . TYR A 1 80 ? 0.274 -13.283 -14.667 1.00 97.75 80 TYR A C 1
ATOM 641 O O . TYR A 1 80 ? 0.341 -12.629 -15.704 1.00 97.75 80 TYR A O 1
ATOM 649 N N . MET A 1 81 ? 1.100 -13.083 -13.640 1.00 97.19 81 MET A N 1
ATOM 650 C CA . MET A 1 81 ? 2.197 -12.115 -13.638 1.00 97.19 81 MET A CA 1
ATOM 651 C C . MET A 1 81 ? 3.245 -12.464 -12.577 1.00 97.19 81 MET A C 1
ATOM 653 O O . MET A 1 81 ? 3.012 -13.300 -11.703 1.00 97.19 81 MET A O 1
ATOM 657 N N . THR A 1 82 ? 4.387 -11.784 -12.604 1.00 98.31 82 THR A N 1
ATOM 658 C CA . THR A 1 82 ? 5.448 -11.887 -11.596 1.00 98.31 82 THR A CA 1
ATOM 659 C C . THR A 1 82 ? 5.833 -10.516 -11.039 1.00 98.31 82 THR A C 1
ATOM 661 O O . THR A 1 82 ? 5.613 -9.480 -11.662 1.00 98.31 82 THR A O 1
ATOM 664 N N . LEU A 1 83 ? 6.476 -10.495 -9.866 1.00 98.00 83 LEU A N 1
ATOM 665 C CA . LEU A 1 83 ? 7.019 -9.258 -9.283 1.00 98.00 83 LEU A CA 1
ATOM 666 C C . LEU A 1 83 ? 8.062 -8.576 -10.182 1.00 98.00 83 LEU A C 1
ATOM 668 O O . LEU A 1 83 ? 8.240 -7.362 -10.099 1.00 98.00 83 LEU A O 1
ATOM 672 N N . ASN A 1 84 ? 8.755 -9.351 -11.019 1.00 97.88 84 ASN A N 1
ATOM 673 C CA . ASN A 1 84 ? 9.814 -8.854 -11.891 1.00 97.88 84 ASN A CA 1
ATOM 674 C C . ASN A 1 84 ? 9.306 -8.385 -13.256 1.00 97.88 84 ASN A C 1
ATOM 676 O O . ASN A 1 84 ? 10.112 -7.873 -14.039 1.00 97.88 84 ASN A O 1
ATOM 680 N N . ASP A 1 85 ? 8.013 -8.554 -13.539 1.00 98.25 85 ASP A N 1
ATOM 681 C CA . ASP A 1 85 ? 7.439 -8.143 -14.810 1.00 98.25 85 ASP A CA 1
ATOM 682 C C . ASP A 1 85 ? 7.551 -6.631 -14.970 1.00 98.25 85 ASP A C 1
ATOM 684 O O . ASP A 1 85 ? 7.298 -5.852 -14.044 1.00 98.25 85 ASP A O 1
ATOM 688 N N . ASN A 1 86 ? 7.946 -6.227 -16.172 1.00 97.50 86 ASN A N 1
ATOM 689 C CA . ASN A 1 86 ? 8.000 -4.831 -16.554 1.00 97.50 86 ASN A CA 1
ATOM 690 C C . ASN A 1 86 ? 6.579 -4.307 -16.787 1.00 97.50 86 ASN A C 1
ATOM 692 O O . ASN A 1 86 ? 5.738 -5.024 -17.332 1.00 97.50 86 ASN A O 1
ATOM 696 N N . LEU A 1 87 ? 6.313 -3.048 -16.439 1.00 96.75 87 LEU A N 1
ATOM 697 C CA . LEU A 1 87 ? 5.005 -2.439 -16.693 1.00 96.75 87 LEU A CA 1
ATOM 698 C C . LEU A 1 87 ? 4.640 -2.379 -18.187 1.00 96.75 87 LEU A C 1
ATOM 700 O O . LEU A 1 87 ? 3.455 -2.393 -18.514 1.00 96.75 87 LEU A O 1
ATOM 704 N N . LEU A 1 88 ? 5.623 -2.401 -19.091 1.00 96.38 88 LEU A N 1
ATOM 705 C CA . LEU A 1 88 ? 5.416 -2.522 -20.540 1.00 96.38 88 LEU A CA 1
ATOM 706 C C . LEU A 1 88 ? 4.692 -3.806 -20.961 1.00 96.38 88 LEU A C 1
ATOM 708 O O . LEU A 1 88 ? 4.125 -3.852 -22.046 1.00 96.38 88 LEU A O 1
ATOM 712 N N . ASN A 1 89 ? 4.683 -4.841 -20.118 1.00 96.25 89 ASN A N 1
ATOM 713 C CA . ASN A 1 89 ? 3.924 -6.060 -20.395 1.00 96.25 89 ASN A CA 1
ATOM 714 C C . ASN A 1 89 ? 2.406 -5.841 -20.256 1.00 96.25 89 ASN A C 1
ATOM 716 O O . ASN A 1 89 ? 1.628 -6.648 -20.757 1.00 96.25 89 ASN A O 1
ATOM 720 N N . PHE A 1 90 ? 1.986 -4.774 -19.565 1.00 95.19 90 PHE A N 1
ATOM 721 C CA . PHE A 1 90 ? 0.586 -4.511 -19.213 1.00 95.19 90 PHE A CA 1
ATOM 722 C C . PHE A 1 90 ? 0.042 -3.206 -19.805 1.00 95.19 90 PHE A C 1
ATOM 724 O O . PHE A 1 90 ? -1.171 -3.063 -19.939 1.00 95.19 90 PHE A O 1
ATOM 731 N N . TYR A 1 91 ? 0.916 -2.257 -20.151 1.00 95.62 91 TYR A N 1
ATOM 732 C CA . TYR A 1 91 ? 0.538 -0.931 -20.636 1.00 95.62 91 TYR A CA 1
ATOM 733 C C . TYR A 1 91 ? 1.245 -0.591 -21.945 1.00 95.62 91 TYR A C 1
ATOM 735 O O . TYR A 1 91 ? 2.433 -0.870 -22.111 1.00 95.62 91 TYR A O 1
ATOM 743 N N . ASP A 1 92 ? 0.526 0.087 -22.842 1.00 95.75 92 ASP A N 1
ATOM 744 C CA . ASP A 1 92 ? 1.140 0.706 -24.016 1.00 95.75 92 ASP A CA 1
ATOM 745 C C . ASP A 1 92 ? 2.198 1.740 -23.571 1.00 95.75 92 ASP A C 1
ATOM 747 O O . ASP A 1 92 ? 1.944 2.501 -22.624 1.00 95.75 92 ASP A O 1
ATOM 751 N N . PRO A 1 93 ? 3.370 1.802 -24.236 1.00 93.88 93 PRO A N 1
ATOM 752 C CA . PRO A 1 93 ? 4.424 2.766 -23.931 1.00 93.88 93 PRO A CA 1
ATOM 753 C C . PRO A 1 93 ? 3.937 4.211 -23.770 1.00 93.88 93 PRO A C 1
ATOM 755 O O . PRO A 1 93 ? 4.482 4.937 -22.935 1.00 93.88 93 PRO A O 1
ATOM 758 N N . VAL A 1 94 ? 2.902 4.632 -24.508 1.00 94.50 94 VAL A N 1
ATOM 759 C CA . VAL A 1 94 ? 2.361 5.999 -24.439 1.00 94.50 94 VAL A CA 1
ATOM 760 C C . VAL A 1 94 ? 1.870 6.372 -23.037 1.00 94.50 94 VAL A C 1
ATOM 762 O O . VAL A 1 94 ? 1.977 7.532 -22.644 1.00 94.50 94 VAL A O 1
ATOM 765 N N . TYR A 1 95 ? 1.386 5.402 -22.256 1.00 93.62 95 TYR A N 1
ATOM 766 C CA . TYR A 1 95 ? 0.907 5.627 -20.888 1.00 93.62 95 TYR A CA 1
ATOM 767 C C . TYR A 1 95 ? 2.031 5.656 -19.854 1.00 93.62 95 TYR A C 1
ATOM 769 O O . TYR A 1 95 ? 1.843 6.186 -18.760 1.00 93.62 95 TYR A O 1
ATOM 777 N N . LEU A 1 96 ? 3.186 5.075 -20.181 1.00 93.94 96 LEU A N 1
ATOM 778 C CA . LEU A 1 96 ? 4.341 5.038 -19.288 1.00 93.94 96 LEU A CA 1
ATOM 779 C C . LEU A 1 96 ? 5.306 6.190 -19.550 1.00 93.94 96 LEU A C 1
ATOM 781 O O . LEU A 1 96 ? 6.002 6.610 -18.631 1.00 93.94 96 LEU A O 1
ATOM 785 N N . SER A 1 97 ? 5.352 6.700 -20.781 1.00 93.94 97 SER A N 1
ATOM 786 C CA . SER A 1 97 ? 6.284 7.744 -21.199 1.00 93.94 97 SER A CA 1
ATOM 787 C C . SER A 1 97 ? 6.309 8.920 -20.221 1.00 93.94 97 SER A C 1
ATOM 789 O O . SER A 1 97 ? 5.312 9.611 -20.013 1.00 93.94 97 SER A O 1
ATOM 791 N N . GLY A 1 98 ? 7.482 9.177 -19.648 1.00 92.00 98 GLY A N 1
ATOM 792 C CA . GLY A 1 98 ? 7.729 10.301 -18.757 1.00 92.00 98 GLY A CA 1
ATOM 793 C C . GLY A 1 98 ? 7.163 10.246 -17.342 1.00 92.00 98 GLY A C 1
ATOM 794 O O . GLY A 1 98 ? 7.223 11.261 -16.646 1.00 92.00 98 GLY A O 1
ATOM 795 N N . LEU A 1 99 ? 6.698 9.088 -16.873 1.00 92.06 99 LEU A N 1
ATOM 796 C CA . LEU A 1 99 ? 6.348 8.892 -15.463 1.00 92.06 99 LEU A CA 1
ATOM 797 C C . LEU A 1 99 ? 7.554 9.047 -14.520 1.00 92.06 99 LEU A C 1
ATOM 799 O O . LEU A 1 99 ? 7.410 9.566 -13.415 1.00 92.06 99 LEU A O 1
ATOM 803 N N . HIS A 1 100 ? 8.743 8.620 -14.943 1.00 92.19 100 HIS A N 1
ATOM 804 C CA . HIS A 1 100 ? 9.957 8.623 -14.133 1.00 92.19 100 HIS A CA 1
ATOM 805 C C . HIS A 1 100 ? 11.141 9.226 -14.900 1.00 92.19 100 HIS A C 1
ATOM 807 O O . HIS A 1 100 ? 11.995 8.520 -15.430 1.00 92.19 100 HIS A O 1
ATOM 813 N N . PHE A 1 101 ? 11.238 10.556 -14.903 1.00 90.69 101 PHE A N 1
ATOM 814 C CA . PHE A 1 101 ? 12.416 11.266 -15.403 1.00 90.69 101 PHE A CA 1
ATOM 815 C C . PHE A 1 101 ? 13.419 11.555 -14.289 1.00 90.69 101 PHE A C 1
ATOM 817 O O . PHE A 1 101 ? 13.110 12.244 -13.315 1.00 90.69 101 PHE A O 1
ATOM 824 N N . TYR A 1 102 ? 14.661 11.116 -14.476 1.00 88.75 102 TYR A N 1
ATOM 825 C CA . TYR A 1 102 ? 15.758 11.425 -13.566 1.00 88.75 102 TYR A CA 1
ATOM 826 C C . TYR A 1 102 ? 17.003 11.859 -14.341 1.00 88.75 102 TYR A C 1
ATOM 828 O O . TYR A 1 102 ? 17.480 11.158 -15.230 1.00 88.75 102 TYR A O 1
ATOM 836 N N . ARG A 1 103 ? 17.534 13.046 -14.007 1.00 90.56 103 ARG A N 1
ATOM 837 C CA . ARG A 1 103 ? 18.736 13.648 -14.629 1.00 90.56 103 ARG A CA 1
ATOM 838 C C . ARG A 1 103 ? 18.715 13.646 -16.168 1.00 90.56 103 ARG A C 1
ATOM 840 O O . ARG A 1 103 ? 19.709 13.324 -16.808 1.00 90.56 103 ARG A O 1
ATOM 847 N N . GLY A 1 104 ? 17.574 14.004 -16.755 1.00 91.56 104 GLY A N 1
ATOM 848 C CA . GLY A 1 104 ? 17.411 14.092 -18.212 1.00 91.56 104 GLY A CA 1
ATOM 849 C C . GLY A 1 104 ? 17.249 12.746 -18.924 1.00 91.56 104 GLY A C 1
ATOM 850 O O . GLY A 1 104 ? 17.188 12.725 -20.148 1.00 91.56 104 GLY A O 1
ATOM 851 N N . LYS A 1 105 ? 17.151 11.636 -18.183 1.00 94.19 105 LYS A N 1
ATOM 852 C CA . LYS A 1 105 ? 16.878 10.305 -18.727 1.00 94.19 105 LYS A CA 1
ATOM 853 C C . LYS A 1 105 ? 15.506 9.808 -18.272 1.00 94.19 105 LYS A C 1
ATOM 855 O O . LYS A 1 105 ? 15.159 9.946 -17.099 1.00 94.19 105 LYS A O 1
ATOM 860 N N . ASP A 1 106 ? 14.752 9.236 -19.208 1.00 93.56 106 ASP A N 1
ATOM 861 C CA . ASP A 1 106 ? 13.479 8.570 -18.932 1.00 93.56 106 ASP A CA 1
ATOM 862 C C . ASP A 1 106 ? 13.740 7.137 -18.442 1.00 93.56 106 ASP A C 1
ATOM 864 O O . ASP A 1 106 ? 14.348 6.324 -19.145 1.00 93.56 106 ASP A O 1
ATOM 868 N N . PHE A 1 107 ? 13.313 6.845 -17.216 1.00 94.25 107 PHE A N 1
ATOM 869 C CA . PHE A 1 107 ? 13.390 5.531 -16.584 1.00 94.25 107 PHE A CA 1
ATOM 870 C C . PHE A 1 107 ? 12.030 4.825 -16.502 1.00 94.25 107 PHE A C 1
ATOM 872 O O . PHE A 1 107 ? 11.949 3.723 -15.958 1.00 94.25 107 PHE A O 1
ATOM 879 N N . SER A 1 108 ? 10.967 5.411 -17.055 1.00 94.88 108 SER A N 1
ATOM 880 C CA . SER A 1 108 ? 9.596 4.898 -16.917 1.00 94.88 108 SER A CA 1
ATOM 881 C C . SER A 1 108 ? 9.442 3.475 -17.446 1.00 94.88 108 SER A C 1
ATOM 883 O O . SER A 1 108 ? 8.761 2.648 -16.849 1.00 94.88 108 SER A O 1
ATOM 885 N N . TYR A 1 109 ? 10.157 3.161 -18.523 1.00 95.88 109 TYR A N 1
ATOM 886 C CA . TYR A 1 109 ? 10.157 1.848 -19.166 1.00 95.88 109 TYR A CA 1
ATOM 887 C C . TYR A 1 109 ? 10.937 0.771 -18.406 1.00 95.88 109 TYR A C 1
ATOM 889 O O . TYR A 1 109 ? 10.984 -0.369 -18.856 1.00 95.88 109 TYR A O 1
ATOM 897 N N . TYR A 1 110 ? 11.581 1.103 -17.285 1.00 95.38 110 TYR A N 1
ATOM 898 C CA . TYR A 1 110 ? 12.285 0.136 -16.435 1.00 95.38 110 TYR A CA 1
ATOM 899 C C . TYR A 1 110 ? 11.495 -0.233 -15.181 1.00 95.38 110 TYR A C 1
ATOM 901 O O . TYR A 1 110 ? 11.946 -1.092 -14.425 1.00 95.38 110 TYR A O 1
ATOM 909 N N . LEU A 1 111 ? 10.341 0.405 -14.966 1.00 97.19 111 LEU A N 1
ATOM 910 C CA . LEU A 1 111 ? 9.489 0.143 -13.818 1.00 97.19 111 LEU A CA 1
ATOM 911 C C . LEU A 1 111 ? 8.977 -1.297 -13.845 1.00 97.19 111 LEU A C 1
ATOM 913 O O . LEU A 1 111 ? 8.463 -1.781 -14.859 1.00 97.19 111 LEU A O 1
ATOM 917 N N . LYS A 1 112 ? 9.091 -1.958 -12.698 1.00 98.00 112 LYS A N 1
ATOM 918 C CA . LYS A 1 112 ? 8.550 -3.290 -12.445 1.00 98.00 112 LYS A CA 1
ATOM 919 C C . LYS A 1 112 ? 7.378 -3.236 -11.480 1.00 98.00 112 LYS A C 1
ATOM 921 O O . LYS A 1 112 ? 7.198 -2.277 -10.728 1.00 98.00 112 LYS A O 1
ATOM 926 N N . VAL A 1 113 ? 6.625 -4.327 -11.433 1.00 97.94 113 VAL A N 1
ATOM 927 C CA . VAL A 1 113 ? 5.554 -4.533 -10.446 1.00 97.94 113 VAL A CA 1
ATOM 928 C C . VAL A 1 113 ? 6.085 -4.387 -9.012 1.00 97.94 113 VAL A C 1
ATOM 930 O O . VAL A 1 113 ? 5.466 -3.707 -8.191 1.00 97.94 113 VAL A O 1
ATOM 933 N N . SER A 1 114 ? 7.259 -4.958 -8.714 1.00 97.94 114 SER A N 1
ATOM 934 C CA . SER A 1 114 ? 7.914 -4.835 -7.404 1.00 97.94 114 SER A CA 1
ATOM 935 C C . SER A 1 114 ? 8.193 -3.390 -7.004 1.00 97.94 114 SER A C 1
ATOM 937 O O . SER A 1 114 ? 8.029 -3.041 -5.838 1.00 97.94 114 SER A O 1
ATOM 939 N N . ASP A 1 115 ? 8.574 -2.539 -7.958 1.00 97.06 115 ASP A N 1
ATOM 940 C CA . ASP A 1 115 ? 8.925 -1.147 -7.675 1.00 97.06 115 ASP A CA 1
ATOM 941 C C . ASP A 1 115 ? 7.713 -0.354 -7.177 1.00 97.06 115 ASP A C 1
ATOM 943 O O . ASP A 1 115 ? 7.837 0.513 -6.308 1.00 97.06 115 ASP A O 1
ATOM 947 N N . LEU A 1 116 ? 6.524 -0.676 -7.697 1.00 95.75 116 LEU A N 1
ATOM 948 C CA . LEU A 1 116 ? 5.265 -0.091 -7.243 1.00 95.75 116 LEU A CA 1
ATOM 949 C C . LEU A 1 116 ? 4.847 -0.644 -5.875 1.00 95.75 116 LEU A C 1
ATOM 951 O O . LEU A 1 116 ? 4.528 0.133 -4.975 1.00 95.75 116 LEU A O 1
ATOM 955 N N . LEU A 1 117 ? 4.872 -1.970 -5.699 1.00 96.56 117 LEU A N 1
ATOM 956 C CA . LEU A 1 117 ? 4.433 -2.621 -4.457 1.00 96.56 117 LEU A CA 1
ATOM 957 C C . LEU A 1 117 ? 5.307 -2.257 -3.253 1.00 96.56 117 LEU A C 1
ATOM 959 O O . LEU A 1 117 ? 4.789 -2.056 -2.154 1.00 96.56 117 LEU A O 1
ATOM 963 N N . TYR A 1 118 ? 6.620 -2.149 -3.454 1.00 95.56 118 TYR A N 1
ATOM 964 C CA . TYR A 1 118 ? 7.575 -1.810 -2.397 1.00 95.56 118 TYR A CA 1
ATOM 965 C C . TYR A 1 118 ? 7.791 -0.308 -2.228 1.00 95.56 118 TYR A C 1
ATOM 967 O O . TYR A 1 118 ? 8.549 0.095 -1.350 1.00 95.56 118 TYR A O 1
ATOM 975 N N . GLN A 1 119 ? 7.109 0.521 -3.025 1.00 93.50 119 GLN A N 1
ATOM 976 C CA . GLN A 1 119 ? 7.269 1.977 -3.012 1.00 93.50 119 GLN A CA 1
ATOM 977 C C . GLN A 1 119 ? 8.729 2.403 -3.266 1.00 93.50 119 GLN A C 1
ATOM 979 O O . GLN A 1 119 ? 9.228 3.360 -2.678 1.00 93.50 119 GLN A O 1
ATOM 984 N N . THR A 1 120 ? 9.420 1.692 -4.163 1.00 94.25 120 THR A N 1
ATOM 985 C CA . THR A 1 120 ? 10.815 1.952 -4.569 1.00 94.25 120 THR A CA 1
ATOM 986 C C . THR A 1 120 ? 10.936 2.457 -6.006 1.00 94.25 120 THR A C 1
ATOM 988 O O . THR A 1 120 ? 12.042 2.637 -6.508 1.00 94.25 120 THR A O 1
ATOM 991 N N . SER A 1 121 ? 9.808 2.719 -6.671 1.00 92.62 121 SER A N 1
ATOM 992 C CA . SER A 1 121 ? 9.746 3.202 -8.055 1.00 92.62 121 SER A CA 1
ATOM 993 C C . SER A 1 121 ? 10.310 4.600 -8.270 1.00 92.62 121 SER A C 1
ATOM 995 O O . SER A 1 121 ? 10.625 4.944 -9.404 1.00 92.62 121 SER A O 1
ATOM 997 N N . GLY A 1 122 ? 10.405 5.417 -7.218 1.00 88.81 122 GLY A N 1
ATOM 998 C CA . GLY A 1 122 ? 10.772 6.831 -7.328 1.00 88.81 122 GLY A CA 1
ATOM 999 C C . GLY A 1 122 ? 9.657 7.728 -7.881 1.00 88.81 122 GLY A C 1
ATOM 1000 O O . GLY A 1 122 ? 9.893 8.914 -8.106 1.00 88.81 122 GLY A O 1
ATOM 1001 N N . LEU A 1 123 ? 8.446 7.194 -8.087 1.00 89.81 123 LEU A N 1
ATOM 1002 C CA . LEU A 1 123 ? 7.287 7.985 -8.499 1.00 89.81 123 LEU A CA 1
ATOM 1003 C C . LEU A 1 123 ? 6.796 8.851 -7.335 1.00 89.81 123 LEU A C 1
ATOM 1005 O O . LEU A 1 123 ? 6.435 8.339 -6.277 1.00 89.81 123 LEU A O 1
ATOM 1009 N N . ALA A 1 124 ? 6.764 10.164 -7.552 1.00 81.31 124 ALA A N 1
ATOM 1010 C CA . ALA A 1 124 ? 6.383 11.123 -6.526 1.00 81.31 124 ALA A CA 1
ATOM 1011 C C . ALA A 1 124 ? 4.867 11.164 -6.303 1.00 81.31 124 ALA A C 1
ATOM 1013 O O . ALA A 1 124 ? 4.073 11.127 -7.250 1.00 81.31 124 ALA A O 1
ATOM 1014 N N . HIS A 1 125 ? 4.452 11.376 -5.055 1.00 80.69 125 HIS A N 1
ATOM 1015 C CA . HIS A 1 125 ? 3.064 11.730 -4.774 1.00 80.69 125 HIS A CA 1
ATOM 1016 C C . HIS A 1 125 ? 2.854 13.221 -5.065 1.00 80.69 125 HIS A C 1
ATOM 1018 O O . HIS A 1 125 ? 3.137 14.076 -4.226 1.00 80.69 125 HIS A O 1
ATOM 1024 N N . ILE A 1 126 ? 2.344 13.563 -6.252 1.00 71.44 126 ILE A N 1
ATOM 1025 C CA . ILE A 1 126 ? 2.268 14.953 -6.750 1.00 71.44 126 ILE A CA 1
ATOM 1026 C C . ILE A 1 126 ? 1.603 15.947 -5.778 1.00 71.44 126 ILE A C 1
ATOM 1028 O O . ILE A 1 126 ? 2.044 17.092 -5.674 1.00 71.44 126 ILE A O 1
ATOM 1032 N N . TYR A 1 127 ? 0.605 15.510 -5.002 1.00 66.56 127 TYR A N 1
ATOM 1033 C CA . TYR A 1 127 ? -0.088 16.360 -4.024 1.00 66.56 127 TYR A CA 1
ATOM 1034 C C . TYR A 1 127 ? 0.684 16.554 -2.712 1.00 66.56 127 TYR A C 1
ATOM 1036 O O . TYR A 1 127 ? 0.408 17.497 -1.971 1.00 66.56 127 TYR A O 1
ATOM 1044 N N . GLU A 1 128 ? 1.657 15.692 -2.421 1.00 67.56 128 GLU A N 1
ATOM 1045 C CA . GLU A 1 128 ? 2.446 15.721 -1.182 1.00 67.56 128 GLU A CA 1
ATOM 1046 C C . GLU A 1 128 ? 3.882 16.209 -1.409 1.00 67.56 128 GLU A C 1
ATOM 1048 O O . GLU A 1 128 ? 4.426 16.925 -0.569 1.00 67.56 128 GLU A O 1
ATOM 1053 N N . GLU A 1 129 ? 4.463 15.911 -2.567 1.00 67.25 129 GLU A N 1
ATOM 1054 C CA . GLU A 1 129 ? 5.891 16.094 -2.858 1.00 67.25 129 GLU A CA 1
ATOM 1055 C C . GLU A 1 129 ? 6.156 17.088 -4.000 1.00 67.25 129 GLU A C 1
ATOM 1057 O O . GLU A 1 129 ? 7.296 17.490 -4.237 1.00 67.25 129 GLU A O 1
ATOM 1062 N N . GLY A 1 130 ? 5.106 17.553 -4.684 1.00 66.62 130 GLY A N 1
ATOM 1063 C CA . GLY A 1 130 ? 5.209 18.594 -5.704 1.00 66.62 130 GLY A CA 1
ATOM 1064 C C . GLY A 1 130 ? 5.755 19.927 -5.171 1.00 66.62 130 GLY A C 1
ATOM 1065 O O . GLY A 1 130 ? 5.694 20.242 -3.980 1.00 66.62 130 GLY A O 1
ATOM 1066 N N . LYS A 1 131 ? 6.268 20.776 -6.074 1.00 66.56 131 LYS A N 1
ATOM 1067 C CA . LYS A 1 131 ? 6.740 22.135 -5.728 1.00 66.56 131 LYS A CA 1
ATOM 1068 C C . LYS A 1 131 ? 5.661 22.968 -5.017 1.00 66.56 131 LYS A C 1
ATOM 1070 O O . LYS A 1 131 ? 6.002 23.708 -4.103 1.00 66.56 131 LYS A O 1
ATOM 1075 N N . ASN A 1 132 ? 4.393 22.748 -5.371 1.00 66.38 132 ASN A N 1
ATOM 1076 C CA . ASN A 1 132 ? 3.214 23.398 -4.792 1.00 66.38 132 ASN A CA 1
ATOM 1077 C C . ASN A 1 132 ? 2.383 22.440 -3.919 1.00 66.38 132 ASN A C 1
ATOM 1079 O O . ASN A 1 132 ? 1.162 22.568 -3.873 1.00 66.38 132 ASN A O 1
ATOM 1083 N N . SER A 1 133 ? 3.008 21.442 -3.285 1.00 72.50 133 SER A N 1
ATOM 1084 C CA . SER A 1 133 ? 2.267 20.417 -2.548 1.00 72.50 133 SER A CA 1
ATOM 1085 C C . SER A 1 133 ? 1.471 20.977 -1.371 1.00 72.50 133 SER A C 1
ATOM 1087 O O . SER A 1 133 ? 1.886 21.933 -0.709 1.00 72.50 133 SER A O 1
ATOM 1089 N N . VAL A 1 134 ? 0.350 20.321 -1.064 1.00 69.56 134 VAL A N 1
ATOM 1090 C CA . VAL A 1 134 ? -0.511 20.672 0.075 1.00 69.56 134 VAL A CA 1
ATOM 1091 C C . VAL A 1 134 ? 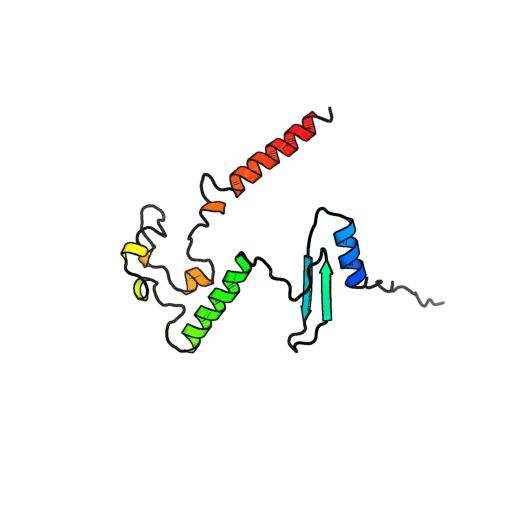0.278 20.589 1.382 1.00 69.56 134 VAL A C 1
ATOM 1093 O O . VAL A 1 134 ? 0.123 21.447 2.242 1.00 69.56 134 VAL A O 1
ATOM 1096 N N . LYS A 1 135 ? 1.204 19.626 1.504 1.00 66.94 135 LYS A N 1
ATOM 1097 C CA . LYS A 1 135 ? 2.117 19.526 2.655 1.00 66.94 135 LYS A CA 1
ATOM 1098 C C . LYS A 1 135 ? 3.000 20.764 2.804 1.00 66.94 135 LYS A C 1
ATOM 1100 O O . LYS A 1 135 ? 3.084 21.307 3.900 1.00 66.94 135 LYS A O 1
ATOM 1105 N N . LYS A 1 136 ? 3.638 21.240 1.728 1.00 65.50 136 LYS A N 1
ATOM 1106 C CA . LYS A 1 136 ? 4.457 22.464 1.789 1.00 65.50 136 LYS A CA 1
ATOM 1107 C C . LYS A 1 136 ? 3.621 23.680 2.164 1.00 65.50 136 LYS A C 1
ATOM 1109 O O . LYS A 1 136 ? 4.055 24.466 2.998 1.00 65.50 136 LYS A O 1
ATOM 1114 N N . GLN A 1 137 ? 2.424 23.808 1.595 1.00 70.25 137 GLN A N 1
ATOM 1115 C CA . GLN A 1 137 ? 1.511 24.899 1.934 1.00 70.25 137 GLN A CA 1
ATOM 1116 C C . GLN A 1 137 ? 1.078 24.837 3.404 1.00 70.25 137 GLN A C 1
ATOM 1118 O O . GLN A 1 137 ? 1.159 25.846 4.094 1.00 70.25 137 GLN A O 1
ATOM 1123 N N . ALA A 1 138 ? 0.718 23.654 3.909 1.00 70.94 138 ALA A N 1
ATOM 1124 C CA . ALA A 1 138 ? 0.340 23.448 5.306 1.00 70.94 138 ALA A CA 1
ATOM 1125 C C . ALA A 1 138 ? 1.484 23.780 6.277 1.00 70.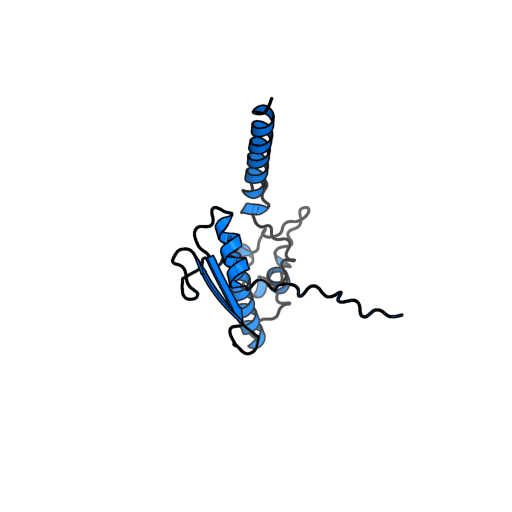94 138 ALA A C 1
ATOM 1127 O O . ALA A 1 138 ? 1.262 24.502 7.241 1.00 70.94 138 ALA A O 1
ATOM 1128 N N . ILE A 1 139 ? 2.718 23.343 5.993 1.00 72.06 139 ILE A N 1
ATOM 1129 C CA . ILE A 1 139 ? 3.901 23.677 6.808 1.00 72.06 139 ILE A CA 1
ATOM 1130 C C . ILE A 1 139 ? 4.125 25.192 6.851 1.00 72.06 139 ILE A C 1
ATOM 1132 O O . ILE A 1 139 ? 4.390 25.753 7.915 1.00 72.06 139 ILE A O 1
ATOM 1136 N N . ILE A 1 140 ? 4.009 25.865 5.703 1.00 68.25 140 ILE A N 1
ATOM 1137 C CA . ILE A 1 140 ? 4.144 27.320 5.614 1.00 68.25 140 ILE A CA 1
ATOM 1138 C C . ILE A 1 140 ? 3.053 27.999 6.455 1.00 68.25 140 ILE A C 1
ATOM 1140 O O . ILE A 1 140 ? 3.367 28.830 7.307 1.00 68.25 140 ILE A O 1
ATOM 1144 N N . SER A 1 141 ? 1.788 27.611 6.280 1.00 64.38 141 SER A N 1
ATOM 1145 C CA . SER A 1 141 ? 0.658 28.152 7.043 1.00 64.38 141 SER A CA 1
ATOM 1146 C C . SER A 1 141 ? 0.784 27.915 8.550 1.00 64.38 141 SER A C 1
ATOM 1148 O O . SER A 1 141 ? 0.568 28.845 9.325 1.00 64.38 141 SER A O 1
ATOM 1150 N N . ASP A 1 142 ? 1.184 26.719 8.980 1.00 64.38 142 ASP A N 1
ATOM 1151 C CA . ASP A 1 142 ? 1.371 26.395 10.397 1.00 64.38 142 ASP A CA 1
ATOM 1152 C C . ASP A 1 142 ? 2.522 27.195 11.015 1.00 64.38 142 ASP A C 1
ATOM 1154 O O . ASP A 1 142 ? 2.403 27.672 12.146 1.00 64.38 142 ASP A O 1
ATOM 1158 N N . THR A 1 143 ? 3.601 27.420 10.258 1.00 65.00 143 THR A N 1
ATOM 1159 C CA . THR A 1 143 ? 4.714 28.281 10.683 1.00 65.00 143 THR A CA 1
ATOM 1160 C C . THR A 1 143 ? 4.228 29.714 10.917 1.00 65.00 143 THR A C 1
ATOM 1162 O O . THR A 1 143 ? 4.497 30.282 11.974 1.00 65.00 143 THR A O 1
ATOM 1165 N N . PHE A 1 144 ? 3.428 30.276 10.003 1.00 58.75 144 PHE A N 1
ATOM 1166 C CA . PHE A 1 144 ? 2.830 31.607 10.181 1.00 58.75 144 PHE A CA 1
ATOM 1167 C C . PHE A 1 144 ? 1.859 31.678 11.375 1.00 58.75 144 PHE A C 1
ATOM 1169 O O . PHE A 1 144 ? 1.822 32.677 12.100 1.00 58.75 144 PHE A O 1
ATOM 1176 N N . ILE A 1 145 ? 1.076 30.625 11.627 1.00 58.94 145 ILE A N 1
ATOM 1177 C CA . ILE A 1 145 ? 0.161 30.566 12.778 1.00 58.94 145 ILE A CA 1
ATOM 1178 C C . ILE A 1 145 ? 0.937 30.507 14.102 1.00 58.94 145 ILE A C 1
ATOM 1180 O O . ILE A 1 145 ? 0.533 31.147 15.076 1.00 58.94 145 ILE A O 1
ATOM 1184 N N . LEU A 1 146 ? 2.035 29.753 14.162 1.00 58.44 146 LEU A N 1
ATOM 1185 C CA . LEU A 1 146 ? 2.891 29.678 15.348 1.00 58.44 146 LEU A CA 1
ATOM 1186 C C . LEU A 1 146 ? 3.573 31.019 15.631 1.00 58.44 146 LEU A C 1
ATOM 1188 O O . LEU A 1 146 ? 3.542 31.480 16.773 1.00 58.44 146 LEU A O 1
ATOM 1192 N N . ASP A 1 147 ? 4.094 31.672 14.594 1.00 58.19 147 ASP A N 1
ATOM 1193 C CA . ASP A 1 147 ? 4.782 32.958 14.708 1.00 58.19 147 ASP A CA 1
ATOM 1194 C C . ASP A 1 147 ? 3.816 34.072 15.156 1.00 58.19 147 ASP A C 1
ATOM 1196 O O . ASP A 1 147 ? 4.041 34.760 16.152 1.00 58.19 147 ASP A O 1
ATOM 1200 N N . SER A 1 148 ? 2.628 34.157 14.546 1.00 56.41 148 SER A N 1
ATOM 1201 C CA . SER A 1 148 ? 1.591 35.127 14.948 1.00 56.41 148 SER A CA 1
ATOM 1202 C C . SER A 1 148 ? 1.083 34.954 16.391 1.00 56.41 148 SER A C 1
ATOM 1204 O O . SER A 1 148 ? 0.665 35.927 17.024 1.00 56.41 148 SER A O 1
ATOM 1206 N N . LYS A 1 149 ? 1.124 33.736 16.949 1.00 54.94 149 LYS A N 1
ATOM 1207 C CA . LYS A 1 149 ? 0.781 33.477 18.359 1.00 54.94 149 LYS A CA 1
ATOM 1208 C C . LYS A 1 149 ? 1.895 33.873 19.329 1.00 54.94 149 LYS A C 1
ATOM 1210 O O . LYS A 1 149 ? 1.575 34.209 20.469 1.00 54.94 149 LYS A O 1
ATOM 1215 N N . LEU A 1 150 ? 3.158 33.849 18.902 1.00 50.88 150 LEU A N 1
ATOM 1216 C CA . LEU A 1 150 ? 4.297 34.350 19.680 1.00 50.88 150 LEU A CA 1
ATOM 1217 C C . LEU A 1 150 ? 4.214 35.873 19.859 1.00 50.88 150 LEU A C 1
ATOM 1219 O O . LEU A 1 150 ? 4.358 36.357 20.979 1.00 50.88 150 LEU A O 1
ATOM 1223 N N . TYR A 1 151 ? 3.849 36.612 18.808 1.00 47.19 151 TYR A N 1
ATOM 1224 C CA . TYR A 1 151 ? 3.688 38.074 18.867 1.00 47.19 151 TYR A CA 1
ATOM 1225 C C . TYR A 1 151 ? 2.440 38.559 19.619 1.00 47.19 151 TYR A C 1
ATOM 1227 O O . TYR A 1 151 ? 2.362 39.725 19.980 1.00 47.19 151 TYR A O 1
ATOM 1235 N N . ARG A 1 152 ? 1.463 37.684 19.887 1.00 46.28 152 ARG A N 1
ATOM 1236 C CA . ARG A 1 152 ? 0.255 38.009 20.674 1.00 46.28 152 ARG A CA 1
ATOM 1237 C C . ARG A 1 152 ? 0.425 37.816 22.187 1.00 46.28 152 ARG A C 1
ATOM 1239 O O . ARG A 1 152 ? -0.543 37.987 22.925 1.00 46.28 152 ARG A O 1
ATOM 1246 N N . LYS A 1 153 ? 1.611 37.389 22.632 1.00 46.53 153 LYS A N 1
ATOM 1247 C CA . LYS A 1 153 ? 1.962 37.127 24.040 1.00 46.53 153 LYS A CA 1
ATOM 1248 C C . LYS A 1 153 ? 3.003 38.100 24.615 1.00 46.53 153 LYS A C 1
ATOM 1250 O O . LYS A 1 153 ? 3.420 37.899 25.754 1.00 46.53 153 LYS A O 1
ATOM 1255 N N . LEU A 1 154 ? 3.400 39.114 23.845 1.00 41.31 154 LEU A N 1
ATOM 1256 C CA . LEU A 1 154 ? 4.164 40.283 24.290 1.00 41.31 154 LEU A CA 1
ATOM 1257 C C . LEU A 1 154 ? 3.225 41.491 24.342 1.00 41.31 154 LEU A C 1
ATOM 1259 O O . LEU A 1 154 ? 3.422 42.327 25.247 1.00 41.31 154 LEU A O 1
#

Radius of gyration: 25.21 Å; chains: 1; bounding box: 41×58×84 Å

Foldseek 3Di:
DDDDDPDDPPPPPPPPVNVVVVVVVPDPDQWDWDWDADPVRHTPDTDIHNPDGPVDDDDQVVVVLVVVVVVVVVCVVVVVDDQQDFCVVPDPVVVQPPQDDDPNDRCSRNDGNVCVNVVVVPRDPCQCPNPPHPVVVVVVVVVVVVVVVVVVVD

pLDDT: mean 81.15, std 19.31, range [31.72, 98.44]

Sequence (154 aa):
MNGNRLYGNILKTKSYDDLFDKYFQWKKIFESVVLIEKGTGETIFSKGYGEKDIDSPIIAPSITKMFTATCIFLLIQHGYMTLNDNLLNFYDPVYLSGLHFYRGKDFSYYLKVSDLLYQTSGLAHIYEEGKNSVKKQAIISDTFILDSKLYRKL